Protein AF-0000000073264692 (afdb_homodimer)

Secondary structure (DSSP, 8-state):
--HHHHHHHHHHHHT--HHHHHHHHHHHHHHHHHHHHTT--EEETTTEEEEEEEE--EEEE-TTT--EEEE--EEEEEEEE-HHHHHHHH-/--HHHHHHHHHHHHT--HHHHHHHHHHHHHHHHHHHHTT--EEETTTEEEEEEEE--EEEE-TTT--EEEE--EEEEEEEE-HHHHHHHH-

Radius of gyration: 18.91 Å; Cα contacts (8 Å, |Δi|>4): 328; chains: 2; bounding box: 35×59×47 Å

InterPro domains:
  IPR000119 Histone-like DNA-binding protein [PF00216] (1-90)
  IPR000119 Histone-like DNA-binding protein [PR01727] (40-55)
  IPR000119 Histone-like DNA-binding protein [PR01727] (58-71)
  IPR000119 Histone-like DNA-binding protein [PR01727] (74-88)
  IPR000119 Histone-like DNA-binding protein [PTHR33175] (1-89)
  IPR000119 Histone-like DNA-binding protein [SM00411] (1-90)
  IPR010992 Integration host factor (IHF)-like DNA-binding domain superfamily [G3DSA:4.10.520.10] (1-90)
  IPR010992 Integration host factor (IHF)-like DNA-binding domain superfamily [SSF47729] (1-90)

Sequence (182 aa):
MNNNDLAEKIAAIGDLSKADARKVVDGVLAAITEAAANGEEVSLNGFGKFKVKESAAREGRNPATGAAMQIAASKKLAFTPAKAVKDRLNGMNNNDLAEKIAAIGDLSKADARKVVDGVLAAITEAAANGEEVSLNGFGKFKVKESAAREGRNPATGAAMQIAASKKLAFTPAKAVKDRLNG

Foldseek 3Di:
DDLQVQLVVQCVVVVHDSVVSSVVSVVVVVVCVVCQVVQHKDQDPLFWIKGKDKDDWDWDADPVPRDIDTDHIDIDIDIDTDPNVVVVVVD/DDLQVQLVVQCVVVVHDSVVSSVVSVVVVVVCVVCQVVQHKDQDPLFWIKGKDKDDWDWDADPVPRDIDTDHIDIDIDIDTDPNVVVVVVD

Organism: Beta vulgaris subsp. vulgaris (NCBI:txid3555)

Solvent-accessible surface area (backbone atoms only — not comparable to full-atom values): 9633 Å² total; per-residue (Å²): 79,38,57,66,56,50,12,51,54,40,10,66,75,56,72,42,52,56,68,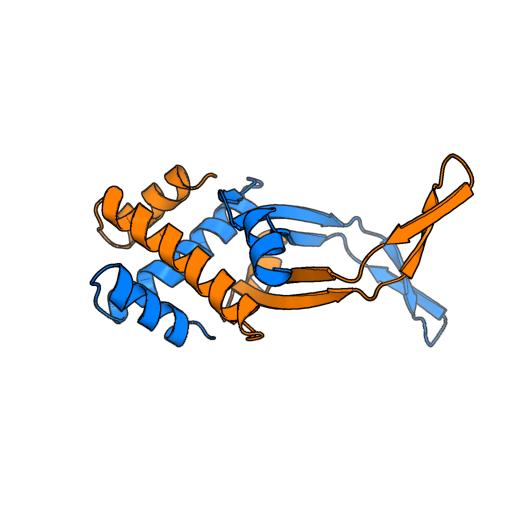53,18,39,50,40,53,53,42,52,54,47,51,54,50,51,37,37,56,70,70,36,48,35,46,35,83,66,47,24,36,38,36,71,43,77,42,71,60,41,81,45,60,41,87,87,80,60,46,81,38,83,42,70,56,45,43,40,68,40,60,47,62,23,68,55,41,37,40,61,52,60,103,79,38,56,66,56,50,12,52,55,40,9,66,74,57,73,42,52,56,68,54,19,40,50,40,52,53,43,53,54,48,51,54,50,50,37,36,56,70,72,36,48,34,46,34,82,67,46,25,33,38,36,70,44,77,42,72,60,42,80,46,60,40,88,88,78,60,45,82,39,82,41,70,57,44,42,40,67,40,57,46,63,23,67,57,42,37,41,60,53,59,104

Structure (mmCIF, N/CA/C/O backbone):
data_AF-0000000073264692-model_v1
#
loop_
_entity.id
_entity.type
_entity.pdbx_description
1 polymer 'Uncharacterized protein'
#
loop_
_atom_site.group_PDB
_atom_site.id
_atom_site.type_symbol
_atom_site.label_atom_id
_atom_site.label_alt_id
_atom_site.label_comp_id
_atom_site.label_asym_id
_atom_site.label_entity_id
_atom_site.label_seq_id
_atom_site.pdbx_PDB_ins_code
_atom_site.Cartn_x
_atom_site.Cartn_y
_atom_site.Cartn_z
_atom_site.occupancy
_atom_site.B_iso_or_equiv
_atom_site.auth_seq_id
_atom_site.auth_comp_id
_atom_site.auth_asym_id
_atom_site.auth_atom_id
_atom_site.pdbx_PDB_model_num
ATOM 1 N N . MET A 1 1 ? -10.648 -7.145 5.32 1 95.88 1 MET A N 1
ATOM 2 C CA . MET A 1 1 ? -9.953 -8.18 4.559 1 95.88 1 MET A CA 1
ATOM 3 C C . MET A 1 1 ? -8.562 -8.438 5.137 1 95.88 1 MET A C 1
ATOM 5 O O . MET A 1 1 ? -7.812 -7.496 5.402 1 95.88 1 MET A O 1
ATOM 9 N N . ASN A 1 2 ? -8.281 -9.68 5.484 1 97.44 2 ASN A N 1
ATOM 10 C CA . ASN A 1 2 ? -6.969 -10.055 5.992 1 97.44 2 ASN A CA 1
ATOM 11 C C . ASN A 1 2 ? -6.215 -10.938 5.004 1 97.44 2 ASN A C 1
ATOM 13 O O . ASN A 1 2 ? -6.664 -11.133 3.873 1 97.44 2 ASN A O 1
ATOM 17 N N . ASN A 1 3 ? -4.988 -11.414 5.488 1 97.38 3 ASN A N 1
ATOM 18 C CA . ASN A 1 3 ? -4.137 -12.219 4.613 1 97.38 3 ASN A CA 1
ATOM 19 C C . ASN A 1 3 ? -4.895 -13.406 4.035 1 97.38 3 ASN A C 1
ATOM 21 O O . ASN A 1 3 ? -4.812 -13.68 2.836 1 97.38 3 ASN A O 1
ATOM 25 N N . ASN A 1 4 ? -5.59 -14.008 4.887 1 96.62 4 ASN A N 1
ATOM 26 C CA . ASN A 1 4 ? -6.301 -15.211 4.469 1 96.62 4 ASN A CA 1
ATOM 27 C C . ASN A 1 4 ? -7.418 -14.891 3.482 1 96.62 4 ASN A C 1
ATOM 29 O O . ASN A 1 4 ? -7.625 -15.617 2.508 1 96.62 4 ASN A O 1
ATOM 33 N N . ASP A 1 5 ? -8.195 -13.867 3.775 1 97.31 5 ASP A N 1
ATOM 34 C CA . ASP A 1 5 ? -9.242 -13.438 2.857 1 97.31 5 ASP A CA 1
ATOM 35 C C . ASP A 1 5 ? -8.672 -13.125 1.477 1 97.31 5 ASP A C 1
ATOM 37 O O . ASP A 1 5 ? -9.227 -13.547 0.459 1 97.31 5 ASP A O 1
ATOM 41 N N . LEU A 1 6 ? -7.594 -12.375 1.488 1 97.5 6 LEU A N 1
ATOM 42 C CA . LEU A 1 6 ? -6.949 -12.016 0.23 1 97.5 6 LEU A CA 1
ATOM 43 C C . LEU A 1 6 ? -6.461 -13.258 -0.509 1 97.5 6 LEU A C 1
ATOM 45 O O . LEU A 1 6 ? -6.664 -13.383 -1.72 1 97.5 6 LEU A O 1
ATOM 49 N N . ALA A 1 7 ? -5.91 -14.133 0.255 1 97.31 7 ALA A N 1
ATOM 50 C CA . ALA A 1 7 ? -5.422 -15.367 -0.341 1 97.31 7 ALA A CA 1
ATOM 51 C C . ALA A 1 7 ? -6.562 -16.156 -0.994 1 97.31 7 ALA A C 1
ATOM 53 O O . ALA A 1 7 ? -6.387 -16.734 -2.062 1 97.31 7 ALA A O 1
ATOM 54 N N . GLU A 1 8 ? -7.672 -16.188 -0.358 1 97.12 8 GLU A N 1
ATOM 55 C CA . GLU A 1 8 ? -8.828 -16.891 -0.909 1 97.12 8 GLU A CA 1
ATOM 56 C C . GLU A 1 8 ? -9.273 -16.266 -2.229 1 97.12 8 GLU A C 1
ATOM 58 O O . GLU A 1 8 ? -9.578 -16.984 -3.186 1 97.12 8 GLU A O 1
ATOM 63 N N . LYS A 1 9 ? -9.289 -15.023 -2.307 1 96.25 9 LYS A N 1
ATOM 64 C CA . LYS A 1 9 ? -9.656 -14.328 -3.539 1 96.25 9 LYS A CA 1
ATOM 65 C C . LYS A 1 9 ? -8.648 -14.609 -4.648 1 96.25 9 LYS A C 1
ATOM 67 O O . LYS A 1 9 ? -9.031 -14.836 -5.797 1 96.25 9 LYS A O 1
ATOM 72 N N . ILE A 1 10 ? -7.434 -14.602 -4.238 1 95.81 10 ILE A N 1
ATOM 73 C CA . ILE A 1 10 ? -6.371 -14.805 -5.215 1 95.81 10 ILE A CA 1
ATOM 74 C C . ILE A 1 10 ? -6.395 -16.25 -5.707 1 95.81 10 ILE A C 1
ATOM 76 O O . ILE A 1 10 ? -6.129 -16.516 -6.883 1 95.81 10 ILE A O 1
ATOM 80 N N . ALA A 1 11 ? -6.668 -17.156 -4.797 1 96.19 11 ALA A N 1
ATOM 81 C CA . ALA A 1 11 ? -6.758 -18.562 -5.18 1 96.19 11 ALA A CA 1
ATOM 82 C C . ALA A 1 11 ? -7.77 -18.766 -6.305 1 96.19 11 ALA A C 1
ATOM 84 O O . ALA A 1 11 ? -7.5 -19.484 -7.266 1 96.19 11 ALA A O 1
ATOM 85 N N . ALA A 1 12 ? -8.852 -18.078 -6.246 1 93.69 12 ALA A N 1
ATOM 86 C CA . ALA A 1 12 ? -9.922 -18.172 -7.238 1 93.69 12 ALA A CA 1
ATOM 87 C C . ALA A 1 12 ? -9.5 -17.547 -8.562 1 93.69 12 ALA A C 1
ATOM 89 O O . ALA A 1 12 ? -9.727 -18.109 -9.633 1 93.69 12 ALA A O 1
ATOM 90 N N . ILE A 1 13 ? -8.828 -16.453 -8.531 1 87.75 13 ILE A N 1
ATOM 91 C CA . ILE A 1 13 ? -8.445 -15.688 -9.703 1 87.75 13 ILE A CA 1
ATOM 92 C C . ILE A 1 13 ? -7.355 -16.438 -10.477 1 87.75 13 ILE A C 1
ATOM 94 O O . ILE A 1 13 ? -7.375 -16.469 -11.711 1 87.75 13 ILE A O 1
ATOM 98 N N . GLY A 1 14 ? -6.422 -17.016 -9.75 1 87.12 14 GLY A N 1
ATOM 99 C CA . GLY A 1 14 ? -5.266 -17.641 -10.383 1 87.12 14 GLY A CA 1
ATOM 100 C C . GLY A 1 14 ? -5.395 -19.141 -10.523 1 87.12 14 GLY A C 1
ATOM 101 O O . GLY A 1 14 ? -4.477 -19.812 -11.008 1 87.12 14 GLY A O 1
ATOM 102 N N . ASP A 1 15 ? -6.531 -19.625 -10.039 1 91.06 15 ASP A N 1
ATOM 103 C CA . ASP A 1 15 ? -6.699 -21.078 -10.008 1 91.06 15 ASP A CA 1
ATOM 104 C C . ASP A 1 15 ? -5.566 -21.75 -9.234 1 91.06 15 ASP A C 1
ATOM 106 O O . ASP A 1 15 ? -4.906 -22.641 -9.75 1 91.06 15 ASP A O 1
ATOM 110 N N . LEU A 1 16 ? -5.285 -21.328 -8.109 1 93.94 16 LEU A N 1
ATOM 111 C CA . LEU A 1 16 ? -4.254 -21.812 -7.203 1 93.94 16 LEU A CA 1
ATOM 112 C C . LEU A 1 16 ? -4.875 -22.453 -5.973 1 93.94 16 LEU A C 1
ATOM 114 O O . LEU A 1 16 ? -6.02 -22.172 -5.621 1 93.94 16 LEU A O 1
ATOM 118 N N . SER A 1 17 ? -4.121 -23.328 -5.402 1 95.06 17 SER A N 1
ATOM 119 C CA . SER A 1 17 ? -4.527 -23.781 -4.074 1 95.06 17 SER A CA 1
ATOM 120 C C . SER A 1 17 ? -4.48 -22.625 -3.066 1 95.06 17 SER A C 1
ATOM 122 O O . SER A 1 17 ? -3.783 -21.641 -3.281 1 95.06 17 SER A O 1
ATOM 124 N N . LYS A 1 18 ? -5.176 -22.781 -2.021 1 94.75 18 LYS A N 1
ATOM 125 C CA . LYS A 1 18 ? -5.152 -21.781 -0.969 1 94.75 18 LYS A CA 1
ATOM 126 C C . LYS A 1 18 ? -3.738 -21.578 -0.432 1 94.75 18 LYS A C 1
ATOM 128 O O . LYS A 1 18 ? -3.324 -20.438 -0.172 1 94.75 18 LYS A O 1
ATOM 133 N N . ALA A 1 19 ? -3.08 -22.641 -0.292 1 94.81 19 ALA A N 1
ATOM 134 C CA . ALA A 1 19 ? -1.71 -22.578 0.212 1 94.81 19 ALA A CA 1
ATOM 135 C C . ALA A 1 19 ? -0.807 -21.812 -0.747 1 94.81 19 ALA A C 1
ATOM 137 O O . ALA A 1 19 ? -0.006 -20.984 -0.318 1 94.81 19 ALA A O 1
ATOM 138 N N . ASP A 1 20 ? -0.901 -22.094 -1.997 1 94.44 20 ASP A N 1
ATOM 139 C CA . ASP A 1 20 ? -0.099 -21.406 -3 1 94.44 20 ASP A CA 1
ATOM 140 C C . ASP A 1 20 ? -0.47 -19.922 -3.074 1 94.44 20 ASP A C 1
ATOM 142 O O . ASP A 1 20 ? 0.401 -19.062 -3.236 1 94.44 20 ASP A O 1
ATOM 146 N N . ALA A 1 21 ? -1.745 -19.656 -2.959 1 95.94 21 ALA A N 1
ATOM 147 C CA . ALA A 1 21 ? -2.207 -18.266 -2.961 1 95.94 21 ALA A CA 1
ATOM 148 C C . ALA A 1 21 ? -1.625 -17.5 -1.779 1 95.94 21 ALA A C 1
ATOM 150 O O . ALA A 1 21 ? -1.212 -16.344 -1.927 1 95.94 21 ALA A O 1
ATOM 151 N N . ARG A 1 22 ? -1.589 -18.188 -0.658 1 96.5 22 ARG A N 1
ATOM 152 C CA . ARG A 1 22 ? -0.996 -17.547 0.514 1 96.5 22 ARG A CA 1
ATOM 153 C C . ARG A 1 22 ? 0.48 -17.25 0.283 1 96.5 22 ARG A C 1
ATOM 155 O O . ARG A 1 22 ? 0.953 -16.156 0.62 1 96.5 22 ARG A O 1
ATOM 162 N N . LYS A 1 23 ? 1.121 -18.156 -0.264 1 95.44 23 LYS A N 1
ATOM 163 C CA . LYS A 1 23 ? 2.537 -17.969 -0.575 1 95.44 23 LYS A CA 1
ATOM 164 C C . LYS A 1 23 ? 2.744 -16.797 -1.524 1 95.44 23 LYS A C 1
ATOM 166 O O . LYS A 1 23 ? 3.672 -16 -1.347 1 95.44 23 LYS A O 1
ATOM 171 N N . VAL A 1 24 ? 1.911 -16.734 -2.494 1 95.06 24 VAL A N 1
ATOM 172 C CA . VAL A 1 24 ? 2.021 -15.695 -3.512 1 95.06 24 VAL A CA 1
ATOM 173 C C . VAL A 1 24 ? 1.72 -14.328 -2.893 1 95.06 24 VAL A C 1
ATOM 175 O O . VAL A 1 24 ? 2.445 -13.359 -3.127 1 95.06 24 VAL A O 1
ATOM 178 N N . VAL A 1 25 ? 0.668 -14.25 -2.113 1 96.5 25 VAL A N 1
ATOM 179 C CA . VAL A 1 25 ? 0.317 -12.992 -1.451 1 96.5 25 VAL 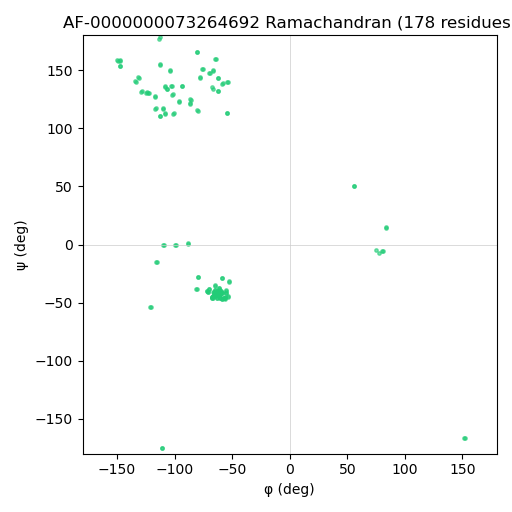A CA 1
ATOM 180 C C . VAL A 1 25 ? 1.477 -12.531 -0.571 1 96.5 25 VAL A C 1
ATOM 182 O O . VAL A 1 25 ? 1.92 -11.383 -0.67 1 96.5 25 VAL A O 1
ATOM 185 N N . ASP A 1 26 ? 1.997 -13.438 0.196 1 96.75 26 ASP A N 1
ATOM 186 C CA . ASP A 1 26 ? 3.141 -13.109 1.04 1 96.75 26 ASP A CA 1
ATOM 187 C C . ASP A 1 26 ? 4.34 -12.672 0.197 1 96.75 26 ASP A C 1
ATOM 189 O O . ASP A 1 26 ? 5.082 -11.773 0.584 1 96.75 26 ASP A O 1
ATOM 193 N N . GLY A 1 27 ? 4.496 -13.32 -0.925 1 96.06 27 GLY A N 1
ATOM 194 C CA . GLY A 1 27 ? 5.566 -12.969 -1.846 1 96.06 27 GLY A CA 1
ATOM 195 C C . GLY A 1 27 ? 5.449 -11.562 -2.389 1 96.06 27 GLY A C 1
ATOM 196 O O . GLY A 1 27 ? 6.453 -10.859 -2.523 1 96.06 27 GLY A O 1
ATOM 197 N N . VAL A 1 28 ? 4.234 -11.188 -2.746 1 97.25 28 VAL A N 1
ATOM 198 C CA . VAL A 1 28 ? 4.004 -9.836 -3.262 1 97.25 28 VAL A CA 1
ATOM 199 C C . VAL A 1 28 ? 4.395 -8.805 -2.207 1 97.25 28 VAL A C 1
ATOM 201 O O . VAL A 1 28 ? 5.137 -7.863 -2.496 1 97.25 28 VAL A O 1
ATOM 204 N N . LEU A 1 29 ? 3.973 -9.031 -0.989 1 97.94 29 LEU A N 1
ATOM 205 C CA . LEU A 1 29 ? 4.242 -8.094 0.101 1 97.94 29 LEU A CA 1
ATOM 206 C C . LEU A 1 29 ? 5.734 -8.039 0.409 1 97.94 29 LEU A C 1
ATOM 208 O O . LEU A 1 29 ? 6.289 -6.953 0.606 1 97.94 29 LEU A O 1
ATOM 212 N N . ALA A 1 30 ? 6.371 -9.18 0.388 1 97.06 30 ALA A N 1
ATOM 213 C CA . ALA A 1 30 ? 7.809 -9.242 0.636 1 97.06 30 ALA A CA 1
ATOM 214 C C . ALA A 1 30 ? 8.594 -8.539 -0.47 1 97.06 30 ALA A C 1
ATOM 216 O O . ALA A 1 30 ? 9.57 -7.844 -0.198 1 97.06 30 ALA A O 1
ATOM 217 N N . ALA A 1 31 ? 8.195 -8.758 -1.684 1 97.56 31 ALA A N 1
ATOM 218 C CA . ALA A 1 31 ? 8.883 -8.141 -2.816 1 97.56 31 ALA A CA 1
ATOM 219 C C . ALA A 1 31 ? 8.82 -6.621 -2.73 1 97.56 31 ALA A C 1
ATOM 221 O O . ALA A 1 31 ? 9.812 -5.938 -2.996 1 97.56 31 ALA A O 1
ATOM 222 N N . ILE A 1 32 ? 7.684 -6.086 -2.352 1 98.19 32 ILE A N 1
ATOM 223 C CA . ILE A 1 32 ? 7.539 -4.641 -2.213 1 98.19 32 ILE A CA 1
ATOM 224 C C . ILE A 1 32 ? 8.438 -4.137 -1.086 1 98.19 32 ILE A C 1
ATOM 226 O O . ILE A 1 32 ? 9.148 -3.145 -1.249 1 98.19 32 ILE A O 1
ATOM 230 N N . THR A 1 33 ? 8.391 -4.891 0.015 1 98.19 33 THR A N 1
ATOM 231 C CA . THR A 1 33 ? 9.203 -4.508 1.166 1 98.19 33 THR A CA 1
ATOM 232 C C . THR A 1 33 ? 10.688 -4.523 0.811 1 98.19 33 THR A C 1
ATOM 234 O O . THR A 1 33 ? 11.422 -3.596 1.153 1 98.19 33 THR A O 1
ATOM 237 N N . GLU A 1 34 ? 11.125 -5.52 0.108 1 97.19 34 GLU A N 1
ATOM 238 C CA . GLU A 1 34 ? 12.531 -5.656 -0.267 1 97.19 34 GLU A CA 1
ATOM 239 C C . GLU A 1 34 ? 12.953 -4.547 -1.227 1 97.19 34 GLU A C 1
ATOM 241 O O . GLU A 1 34 ? 14.055 -4.004 -1.106 1 97.19 34 GLU A O 1
ATOM 246 N N . ALA A 1 35 ? 12.102 -4.305 -2.191 1 97.56 35 ALA A N 1
ATOM 247 C CA . ALA A 1 35 ? 12.391 -3.207 -3.111 1 97.56 35 ALA A CA 1
ATOM 248 C C . ALA A 1 35 ? 12.586 -1.895 -2.357 1 97.56 35 ALA A C 1
ATOM 250 O O . ALA A 1 35 ? 13.547 -1.164 -2.602 1 97.56 35 ALA A O 1
ATOM 251 N N . ALA A 1 36 ? 11.727 -1.596 -1.427 1 97.25 36 ALA A N 1
ATOM 252 C CA . ALA A 1 36 ? 11.82 -0.383 -0.616 1 97.25 36 ALA A CA 1
ATOM 253 C C . ALA A 1 36 ? 13.102 -0.365 0.205 1 97.25 36 ALA A C 1
ATOM 255 O O . ALA A 1 36 ? 13.766 0.668 0.305 1 97.25 36 ALA A O 1
ATOM 256 N N . ALA A 1 37 ? 13.398 -1.478 0.797 1 96.56 37 ALA A N 1
ATOM 257 C CA . ALA A 1 37 ? 14.609 -1.583 1.615 1 96.56 37 ALA A CA 1
ATOM 258 C C . ALA A 1 37 ? 15.852 -1.278 0.793 1 96.56 37 ALA A C 1
ATOM 260 O O . ALA A 1 37 ? 16.859 -0.794 1.328 1 96.56 37 ALA A O 1
ATOM 261 N N . ASN A 1 38 ? 15.734 -1.568 -0.491 1 96.12 38 ASN A N 1
ATOM 262 C CA . ASN A 1 38 ? 16.844 -1.323 -1.401 1 96.12 38 ASN A CA 1
ATOM 263 C C . ASN A 1 38 ? 16.797 0.088 -1.981 1 96.12 38 ASN A C 1
ATOM 265 O O . ASN A 1 38 ? 17.562 0.419 -2.887 1 96.12 38 ASN A O 1
ATOM 269 N N . GLY A 1 39 ? 15.805 0.814 -1.546 1 94.5 39 GLY A N 1
ATOM 270 C CA . GLY A 1 39 ? 15.688 2.195 -1.985 1 94.5 39 GLY A CA 1
ATOM 271 C C . GLY A 1 39 ? 14.992 2.336 -3.326 1 94.5 39 GLY A C 1
ATOM 272 O O . GLY A 1 39 ? 15.07 3.387 -3.967 1 94.5 39 GLY A O 1
ATOM 273 N N . GLU A 1 40 ? 14.352 1.31 -3.766 1 97 40 GLU A N 1
ATOM 274 C CA . GLU A 1 40 ? 13.672 1.312 -5.055 1 97 40 GLU A CA 1
ATOM 275 C C . GLU A 1 40 ? 12.203 1.705 -4.906 1 97 40 GLU A C 1
ATOM 277 O O . GLU A 1 40 ? 11.523 1.253 -3.979 1 97 40 GLU A O 1
ATOM 282 N N . GLU A 1 41 ? 11.797 2.551 -5.824 1 98.06 41 GLU A N 1
ATOM 283 C CA . GLU A 1 41 ? 10.367 2.85 -5.902 1 98.06 41 GLU A CA 1
ATOM 284 C C . GLU A 1 41 ? 9.602 1.727 -6.598 1 98.06 41 GLU A C 1
ATOM 286 O O . GLU A 1 41 ? 10.125 1.101 -7.527 1 98.06 41 GLU A O 1
ATOM 291 N N . VAL A 1 42 ? 8.383 1.483 -6.102 1 98.56 42 VAL A N 1
ATOM 292 C CA . VAL A 1 42 ? 7.512 0.492 -6.719 1 98.56 42 VAL A CA 1
ATOM 293 C C . VAL A 1 42 ? 6.301 1.186 -7.34 1 98.56 42 VAL A C 1
ATOM 295 O O . VAL A 1 42 ? 5.477 1.764 -6.629 1 98.56 42 VAL A O 1
ATOM 298 N N . SER A 1 43 ? 6.266 1.18 -8.617 1 98.69 43 SER A N 1
ATOM 299 C CA . SER A 1 43 ? 5.156 1.796 -9.336 1 98.69 43 SER A CA 1
ATOM 300 C C . SER A 1 43 ? 4.258 0.742 -9.977 1 98.69 43 SER A C 1
ATOM 302 O O . SER A 1 43 ? 4.672 0.051 -10.914 1 98.69 43 SER A O 1
ATOM 304 N N . LEU A 1 44 ? 3.062 0.652 -9.477 1 98.44 44 LEU A N 1
ATOM 305 C CA . LEU A 1 44 ? 2.1 -0.325 -9.969 1 98.44 44 LEU A CA 1
ATOM 306 C C . LEU A 1 44 ? 0.968 0.361 -10.727 1 98.44 44 LEU A C 1
ATOM 308 O O . LEU A 1 44 ? 0.161 1.077 -10.125 1 98.44 44 LEU A O 1
ATOM 312 N N . ASN A 1 45 ? 0.916 0.024 -11.938 1 96.5 45 ASN A N 1
ATOM 313 C CA . ASN A 1 45 ? -0.044 0.69 -12.812 1 96.5 45 ASN A CA 1
ATOM 314 C C . ASN A 1 45 ? -1.48 0.438 -12.367 1 96.5 45 ASN A C 1
ATOM 316 O O . ASN A 1 45 ? -1.856 -0.702 -12.086 1 96.5 45 ASN A O 1
ATOM 320 N N . GLY A 1 46 ? -2.205 1.62 -12.32 1 96.69 46 GLY A N 1
ATOM 321 C CA . GLY A 1 46 ? -3.615 1.534 -11.977 1 96.69 46 GLY A CA 1
ATOM 322 C C . GLY A 1 46 ? -3.861 1.412 -10.484 1 96.69 46 GLY A C 1
ATOM 323 O O . GLY A 1 46 ? -5.012 1.372 -10.047 1 96.69 46 GLY A O 1
ATOM 324 N N . PHE A 1 47 ? -2.834 1.291 -9.727 1 98.38 47 PHE A N 1
ATOM 325 C CA . PHE A 1 47 ? -2.992 1.078 -8.289 1 98.38 47 PHE A CA 1
ATOM 326 C C . PHE A 1 47 ? -2.312 2.189 -7.5 1 98.38 47 PHE A C 1
ATOM 328 O O . PHE A 1 47 ? -2.949 2.852 -6.676 1 98.38 47 PHE A O 1
ATOM 335 N N . GLY A 1 48 ? -1.022 2.365 -7.84 1 98.62 48 GLY A N 1
ATOM 336 C CA . GLY A 1 48 ? -0.306 3.396 -7.105 1 98.62 48 GLY A CA 1
ATOM 337 C C . GLY A 1 48 ? 1.182 3.123 -6.992 1 98.62 48 GLY A C 1
ATOM 338 O O . GLY A 1 48 ? 1.729 2.316 -7.746 1 98.62 48 GLY A O 1
ATOM 339 N N . LYS A 1 49 ? 1.79 3.922 -6.062 1 98.62 49 LYS A N 1
ATOM 340 C CA . LYS A 1 49 ? 3.242 3.836 -5.93 1 98.62 49 LYS A CA 1
ATOM 341 C C . LYS A 1 49 ? 3.656 3.76 -4.465 1 98.62 49 LYS A C 1
ATOM 343 O O . LYS A 1 49 ? 3.062 4.422 -3.611 1 98.62 49 LYS A O 1
ATOM 348 N N . PHE A 1 50 ? 4.68 2.902 -4.215 1 98.81 50 PHE A N 1
ATOM 349 C CA . PHE A 1 50 ? 5.348 2.842 -2.918 1 98.81 50 PHE A CA 1
ATOM 350 C C . PHE A 1 50 ? 6.734 3.469 -2.992 1 98.81 50 PHE A C 1
ATOM 352 O O . PHE A 1 50 ? 7.5 3.191 -3.92 1 98.81 50 PHE A O 1
ATOM 359 N N . LYS A 1 51 ? 7.016 4.258 -2.059 1 98.06 51 LYS A N 1
ATOM 360 C CA . LYS A 1 51 ? 8.344 4.852 -1.951 1 98.06 51 LYS A CA 1
ATOM 361 C C . LYS A 1 51 ? 8.734 5.07 -0.491 1 98.06 51 LYS A C 1
ATOM 363 O O . LYS A 1 51 ? 7.867 5.145 0.382 1 98.06 51 LYS A O 1
ATOM 368 N N . VAL A 1 52 ? 10.008 5.16 -0.284 1 98.25 52 VAL A N 1
ATOM 369 C CA . VAL A 1 52 ? 10.508 5.391 1.069 1 98.25 52 VAL A CA 1
ATOM 370 C C . VAL A 1 52 ? 1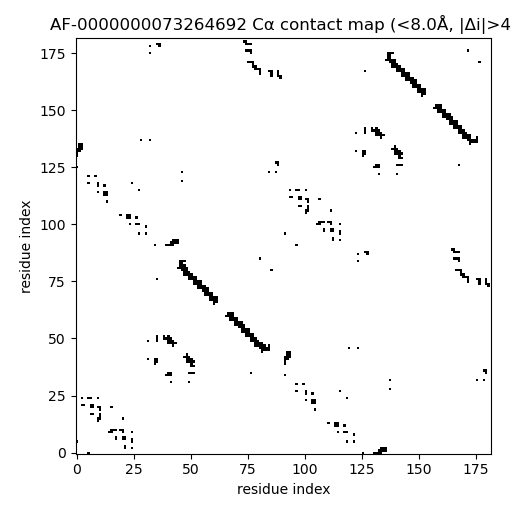0.523 6.891 1.363 1 98.25 52 VAL A C 1
ATOM 372 O O . VAL A 1 52 ? 11.047 7.676 0.573 1 98.25 52 VAL A O 1
ATOM 375 N N . LYS A 1 53 ? 9.867 7.227 2.422 1 97.44 53 LYS A N 1
ATOM 376 C CA . LYS A 1 53 ? 9.938 8.594 2.922 1 97.44 53 LYS A CA 1
ATOM 377 C C . LYS A 1 53 ? 10.875 8.695 4.121 1 97.44 53 LYS A C 1
ATOM 379 O O . LYS A 1 53 ? 10.734 7.953 5.09 1 97.44 53 LYS A O 1
ATOM 384 N N . GLU A 1 54 ? 11.75 9.625 3.996 1 96.38 54 GLU A N 1
ATOM 385 C CA . GLU A 1 54 ? 12.711 9.82 5.078 1 96.38 54 GLU A CA 1
ATOM 386 C C . GLU A 1 54 ? 12.336 11.023 5.934 1 96.38 54 GLU A C 1
ATOM 388 O O . GLU A 1 54 ? 11.898 12.047 5.414 1 96.38 54 GLU A O 1
ATOM 393 N N . SER A 1 55 ? 12.469 10.75 7.191 1 94.5 55 SER A N 1
ATOM 394 C CA . SER A 1 55 ? 12.289 11.828 8.156 1 94.5 55 SER A CA 1
ATOM 395 C C . SER A 1 55 ? 13.57 12.086 8.938 1 94.5 55 SER A C 1
ATOM 397 O O . SER A 1 55 ? 14.195 11.148 9.438 1 94.5 55 SER A O 1
ATOM 399 N N . ALA A 1 56 ? 14.031 13.336 8.984 1 95.56 56 ALA A N 1
ATOM 400 C CA . ALA A 1 56 ? 15.258 13.695 9.695 1 95.56 56 ALA A CA 1
ATOM 401 C C . ALA A 1 56 ? 15.023 13.727 11.203 1 95.56 56 ALA A C 1
ATOM 403 O O . ALA A 1 56 ? 13.898 13.938 11.664 1 95.56 56 ALA A O 1
ATOM 404 N N . ALA A 1 57 ? 16.219 13.406 11.82 1 95.38 57 ALA A N 1
ATOM 405 C CA . ALA A 1 57 ? 16.156 13.594 13.266 1 95.38 57 ALA A CA 1
ATOM 406 C C . ALA A 1 57 ? 15.789 15.031 13.617 1 95.38 57 ALA A C 1
ATOM 408 O O . ALA A 1 57 ? 16.25 15.977 12.961 1 95.38 57 ALA A O 1
ATOM 409 N N . ARG A 1 58 ? 14.938 15.094 14.617 1 95.06 58 ARG A N 1
ATOM 410 C CA . ARG A 1 58 ? 14.547 16.438 15.031 1 95.06 58 ARG A CA 1
ATOM 411 C C . ARG A 1 58 ? 14.219 16.469 16.516 1 95.06 58 ARG A C 1
ATOM 413 O O . ARG A 1 58 ? 14.062 15.43 17.156 1 95.06 58 ARG A O 1
ATOM 420 N N . GLU A 1 59 ? 14.32 17.703 16.969 1 92.62 59 GLU A N 1
ATOM 421 C CA . GLU A 1 59 ? 13.891 17.891 18.344 1 92.62 59 GLU A CA 1
ATOM 422 C C . GLU A 1 59 ? 12.453 18.391 18.422 1 92.62 59 GLU A C 1
ATOM 424 O O . GLU A 1 59 ? 12.078 19.312 17.688 1 92.62 59 GLU A O 1
ATOM 429 N N . GLY A 1 60 ? 11.68 17.578 19.141 1 89.94 60 GLY A N 1
ATOM 430 C CA . GLY A 1 60 ? 10.312 18.016 19.391 1 89.94 60 GLY A CA 1
ATOM 431 C C . GLY A 1 60 ? 10.047 18.328 20.859 1 89.94 60 GLY A C 1
ATOM 432 O O . GLY A 1 60 ? 10.984 18.469 21.641 1 89.94 60 GLY A O 1
ATOM 433 N N . ARG A 1 61 ? 8.688 18.797 21.047 1 93.06 61 ARG A N 1
ATOM 434 C CA . ARG A 1 61 ? 8.273 19.078 22.406 1 93.06 61 ARG A CA 1
ATOM 435 C C . ARG A 1 61 ? 7.047 18.266 22.797 1 93.06 61 ARG A C 1
ATOM 437 O O . ARG A 1 61 ? 6.195 17.984 21.938 1 93.06 61 ARG A O 1
ATOM 444 N N . ASN A 1 62 ? 7.031 17.516 24.031 1 91 62 ASN A N 1
ATOM 445 C CA . ASN A 1 62 ? 5.82 16.906 24.562 1 91 62 ASN A CA 1
ATOM 446 C C . ASN A 1 62 ? 4.688 17.922 24.703 1 91 62 ASN A C 1
ATOM 448 O O . ASN A 1 62 ? 4.812 18.906 25.422 1 91 62 ASN A O 1
ATOM 452 N N . PRO A 1 63 ? 3.705 17.672 23.891 1 89.62 63 PRO A N 1
ATOM 453 C CA . PRO A 1 63 ? 2.623 18.656 23.906 1 89.62 63 PRO A CA 1
ATOM 454 C C . PRO A 1 63 ? 2.078 18.922 25.312 1 89.62 63 PRO A C 1
ATOM 456 O O . PRO A 1 63 ? 1.656 20.047 25.609 1 89.62 63 PRO A O 1
ATOM 459 N N . ALA A 1 64 ? 2.1 17.875 26.156 1 93.88 64 ALA A N 1
ATOM 460 C CA . ALA A 1 64 ? 1.516 17.969 27.484 1 93.88 64 ALA A CA 1
ATOM 461 C C . ALA A 1 64 ? 2.467 18.656 28.453 1 93.88 64 ALA A C 1
ATOM 463 O O . ALA A 1 64 ? 2.037 19.453 29.297 1 93.88 64 ALA A O 1
ATOM 464 N N . THR A 1 65 ? 3.73 18.531 28.516 1 93.44 65 THR A N 1
ATOM 465 C CA . THR A 1 65 ? 4.656 18.984 29.562 1 93.44 65 THR A CA 1
ATOM 466 C C . THR A 1 65 ? 5.609 20.047 29 1 93.44 65 THR A C 1
ATOM 468 O O . THR A 1 65 ? 6.285 20.734 29.766 1 93.44 65 THR A O 1
ATOM 471 N N . GLY A 1 66 ? 5.648 20.141 27.656 1 92.88 66 GLY A N 1
ATOM 472 C CA . GLY A 1 66 ? 6.578 21.047 27.016 1 92.88 66 GLY A CA 1
ATOM 473 C C . GLY A 1 66 ? 8.008 20.562 27.016 1 92.88 66 GLY A C 1
ATOM 474 O O . GLY A 1 66 ? 8.906 21.219 26.5 1 92.88 66 GLY A O 1
ATOM 475 N N . ALA A 1 67 ? 8.375 19.438 27.656 1 92.38 67 ALA A N 1
ATOM 476 C CA . ALA A 1 67 ? 9.727 18.891 27.734 1 92.38 67 ALA A CA 1
ATOM 477 C C . ALA A 1 67 ? 10.242 18.516 26.344 1 92.38 67 ALA A C 1
ATOM 479 O O . ALA A 1 67 ? 9.477 18.062 25.5 1 92.38 67 ALA A O 1
ATOM 480 N N . ALA A 1 68 ? 11.555 18.781 26.219 1 92.44 68 ALA A N 1
ATOM 481 C CA . ALA A 1 68 ? 12.188 18.438 24.953 1 92.44 68 ALA A CA 1
ATOM 482 C C . ALA A 1 68 ? 12.219 16.922 24.766 1 92.44 68 ALA A C 1
ATOM 484 O O . ALA A 1 68 ? 12.406 16.172 25.719 1 92.44 68 ALA A O 1
ATOM 485 N N . MET A 1 69 ? 11.82 16.391 23.469 1 93.25 69 MET A N 1
ATOM 486 C CA . MET A 1 69 ? 11.914 15 23.047 1 93.25 69 MET A CA 1
ATOM 487 C C . MET A 1 69 ? 12.641 14.875 21.719 1 93.25 69 MET A C 1
ATOM 489 O O . MET A 1 69 ? 12.406 15.656 20.797 1 93.25 69 MET A O 1
ATOM 493 N N . GLN A 1 70 ? 13.594 13.898 21.766 1 92.81 70 GLN A N 1
ATOM 494 C CA . GLN A 1 70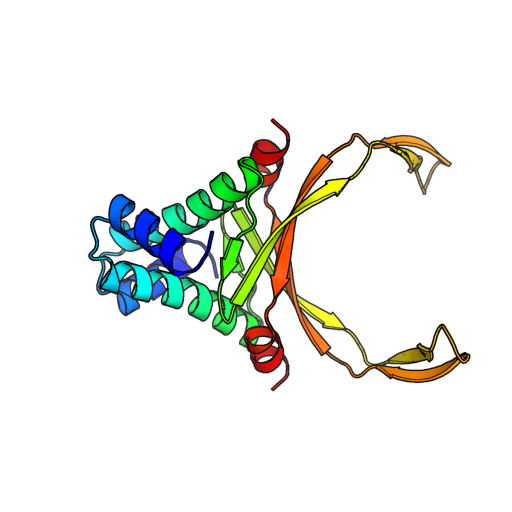 ? 14.328 13.633 20.531 1 92.81 70 GLN A CA 1
ATOM 495 C C . GLN A 1 70 ? 13.594 12.617 19.656 1 92.81 70 GLN A C 1
ATOM 497 O O . GLN A 1 70 ? 13.258 11.523 20.125 1 92.81 70 GLN A O 1
ATOM 502 N N . ILE A 1 71 ? 13.273 13.086 18.422 1 92.25 71 ILE A N 1
ATOM 503 C CA . ILE A 1 71 ? 12.703 12.18 17.438 1 92.25 71 ILE A CA 1
ATOM 504 C C . ILE A 1 71 ? 13.781 11.734 16.453 1 92.25 71 ILE A C 1
ATOM 506 O O . ILE A 1 71 ? 14.391 12.562 15.773 1 92.25 71 ILE A O 1
ATOM 510 N N . ALA A 1 72 ? 14.094 10.508 16.5 1 93.69 72 ALA A N 1
ATOM 511 C CA . ALA A 1 72 ? 15.18 9.961 15.688 1 93.69 72 ALA A CA 1
ATOM 512 C C . ALA A 1 72 ? 14.836 10.016 14.203 1 93.69 72 ALA A C 1
ATOM 514 O O . ALA A 1 72 ? 13.656 10.031 13.828 1 93.69 72 ALA A O 1
ATOM 515 N N . ALA A 1 73 ? 15.891 10.148 13.367 1 95.38 73 ALA A N 1
ATOM 516 C CA . ALA A 1 73 ? 15.688 9.961 11.93 1 95.38 73 ALA A CA 1
ATOM 517 C C . ALA A 1 73 ? 15.039 8.609 11.641 1 95.38 73 ALA A C 1
ATOM 519 O O . ALA A 1 73 ? 15.281 7.633 12.352 1 95.38 73 ALA A O 1
ATOM 520 N N . SER A 1 74 ? 14.094 8.633 10.672 1 95.81 74 SER A N 1
ATOM 521 C CA . SER A 1 74 ? 13.43 7.371 10.344 1 95.81 74 SER A CA 1
ATOM 522 C C . SER A 1 74 ? 13.062 7.309 8.859 1 95.81 74 SER A C 1
ATOM 524 O O . SER A 1 74 ? 13.055 8.336 8.172 1 95.81 74 SER A O 1
ATOM 526 N N . LYS A 1 75 ? 12.984 6.09 8.383 1 96.94 75 LYS A N 1
ATOM 527 C CA . LYS A 1 75 ? 12.438 5.781 7.066 1 96.94 75 LYS A CA 1
ATOM 528 C C . LYS A 1 75 ? 11.086 5.09 7.176 1 96.94 75 LYS A C 1
ATOM 530 O O . LYS A 1 75 ? 10.883 4.238 8.047 1 96.94 75 LYS A O 1
ATOM 535 N N . LYS A 1 76 ? 10.156 5.527 6.344 1 97.38 76 LYS A N 1
ATOM 536 C CA . LYS A 1 76 ? 8.828 4.918 6.32 1 97.38 76 LYS A CA 1
ATOM 537 C C . LYS A 1 76 ? 8.398 4.586 4.898 1 97.38 76 LYS A C 1
ATOM 539 O O . LYS A 1 76 ? 8.695 5.336 3.963 1 97.38 76 LYS A O 1
ATOM 544 N N . LEU A 1 77 ? 7.711 3.51 4.691 1 98.62 77 LEU A N 1
ATOM 545 C CA . LEU A 1 77 ? 7.137 3.166 3.393 1 98.62 77 LEU A CA 1
ATOM 546 C C . LEU A 1 77 ? 5.84 3.932 3.152 1 98.62 77 LEU A C 1
ATOM 548 O O . LEU A 1 77 ? 4.859 3.738 3.875 1 98.62 77 LEU A O 1
ATOM 552 N N . ALA A 1 78 ? 5.816 4.797 2.176 1 98.56 78 ALA A N 1
ATOM 553 C CA . ALA A 1 78 ? 4.641 5.59 1.831 1 98.56 78 ALA A CA 1
ATOM 554 C C . ALA A 1 78 ? 3.961 5.047 0.577 1 98.56 78 ALA A C 1
ATOM 556 O O . ALA A 1 78 ? 4.609 4.43 -0.271 1 98.56 78 ALA A O 1
ATOM 557 N N . PHE A 1 79 ? 2.672 5.25 0.533 1 98.81 79 PHE A N 1
ATOM 558 C CA . PHE A 1 79 ? 1.867 4.836 -0.61 1 98.81 79 PHE A CA 1
ATOM 559 C C . PHE A 1 79 ? 1.08 6.012 -1.172 1 98.81 79 PHE A C 1
ATOM 561 O O . PHE A 1 79 ? 0.462 6.77 -0.42 1 98.81 79 PHE A O 1
ATOM 568 N N . THR A 1 80 ? 1.198 6.156 -2.482 1 98.56 80 THR A N 1
ATOM 569 C CA . THR A 1 80 ? 0.383 7.133 -3.195 1 98.56 80 THR A CA 1
ATOM 570 C C . THR A 1 80 ? -0.551 6.441 -4.184 1 98.56 80 THR A C 1
ATOM 572 O O . THR A 1 80 ? -0.095 5.844 -5.16 1 98.56 80 THR A O 1
ATOM 575 N N . PRO A 1 81 ? -1.841 6.578 -3.984 1 98.5 81 PRO A N 1
ATOM 576 C CA . PRO A 1 81 ? -2.779 5.906 -4.887 1 98.5 81 PRO A CA 1
ATOM 577 C C . PRO A 1 81 ? -2.801 6.523 -6.281 1 98.5 81 PRO A C 1
ATOM 579 O O . PRO A 1 81 ? -2.662 7.738 -6.426 1 98.5 81 PRO A O 1
ATOM 582 N N . ALA A 1 82 ? -3.041 5.645 -7.254 1 98.19 82 ALA A N 1
ATOM 583 C CA . ALA A 1 82 ? -3.188 6.113 -8.625 1 98.19 82 ALA A CA 1
ATOM 584 C C . ALA A 1 82 ? -4.586 6.672 -8.867 1 98.19 82 ALA A C 1
ATOM 586 O O . ALA A 1 82 ? -5.492 6.469 -8.062 1 98.19 82 ALA A O 1
ATOM 587 N N . LYS A 1 83 ? -4.711 7.367 -9.953 1 97.06 83 LYS A N 1
ATOM 588 C CA . LYS A 1 83 ? -5.984 7.977 -10.336 1 97.06 83 LYS A CA 1
ATOM 589 C C . LYS A 1 83 ? -7.094 6.934 -10.406 1 97.06 83 LYS A C 1
ATOM 591 O O . LYS A 1 83 ? -8.234 7.203 -10.023 1 97.06 83 LYS A O 1
ATOM 596 N N . ALA A 1 84 ? -6.773 5.793 -10.945 1 97.38 84 ALA A N 1
ATOM 597 C CA . ALA A 1 84 ? -7.77 4.738 -11.133 1 97.38 84 ALA A CA 1
ATOM 598 C C . ALA A 1 84 ? -8.383 4.328 -9.797 1 97.38 84 ALA A C 1
ATOM 600 O O . ALA A 1 84 ? -9.586 4.074 -9.711 1 97.38 84 ALA A O 1
ATOM 601 N N . VAL A 1 85 ? -7.562 4.219 -8.797 1 98.19 85 VAL A N 1
ATOM 602 C CA . VAL A 1 85 ? -8.055 3.861 -7.473 1 98.19 85 VAL A CA 1
ATOM 603 C C . VAL A 1 85 ? -8.914 4.992 -6.918 1 98.19 85 VAL A C 1
ATOM 605 O O . VAL A 1 85 ? -10 4.754 -6.375 1 98.19 85 VAL A O 1
ATOM 608 N N . LYS A 1 86 ? -8.43 6.207 -7.051 1 96.69 86 LYS A N 1
ATOM 609 C CA . LYS A 1 86 ? -9.18 7.371 -6.598 1 96.69 86 LYS A CA 1
ATOM 610 C C . LYS A 1 86 ? -10.555 7.434 -7.266 1 96.69 86 LYS A C 1
ATOM 612 O O . LYS A 1 86 ? -11.555 7.695 -6.605 1 96.69 86 LYS A O 1
ATOM 617 N N . ASP A 1 87 ? -10.57 7.227 -8.555 1 96.94 87 ASP A N 1
ATOM 618 C CA . ASP A 1 87 ? -11.828 7.242 -9.297 1 96.94 87 ASP A CA 1
ATOM 619 C C . ASP A 1 87 ? -12.773 6.152 -8.797 1 96.94 87 ASP A C 1
ATOM 621 O O . ASP A 1 87 ? -13.984 6.371 -8.703 1 96.94 87 ASP A O 1
ATOM 625 N N . ARG A 1 88 ? -12.18 5.039 -8.508 1 96.88 88 ARG A N 1
ATOM 626 C CA . ARG A 1 88 ? -12.992 3.93 -8.016 1 96.88 88 ARG A CA 1
ATOM 627 C C . ARG A 1 88 ? -13.617 4.266 -6.672 1 96.88 88 ARG A C 1
ATOM 629 O O . ARG A 1 88 ? -14.734 3.834 -6.379 1 96.88 88 ARG A O 1
ATOM 636 N N . LEU A 1 89 ? -12.906 5.004 -5.863 1 97 89 LEU A N 1
ATOM 637 C CA . LEU A 1 89 ? -13.375 5.32 -4.516 1 97 89 LEU A CA 1
ATOM 638 C C . LEU A 1 89 ? -14.391 6.453 -4.543 1 97 89 LEU A C 1
ATOM 640 O O . LEU A 1 89 ? -15.219 6.57 -3.639 1 97 89 LEU A O 1
ATOM 644 N N . ASN A 1 90 ? -14.258 7.32 -5.57 1 94.12 90 ASN A N 1
ATOM 645 C CA . ASN A 1 90 ? -15.07 8.531 -5.57 1 94.12 90 ASN A CA 1
ATOM 646 C C . ASN A 1 90 ? -16.156 8.477 -6.648 1 94.12 90 ASN A C 1
ATOM 648 O O . ASN A 1 90 ? -17.016 9.359 -6.707 1 94.12 90 ASN A O 1
ATOM 652 N N . GLY A 1 91 ? -16.281 7.414 -7.465 1 83.25 91 GLY A N 1
ATOM 653 C CA . GLY A 1 91 ? -17.281 7.301 -8.508 1 83.25 91 GLY A CA 1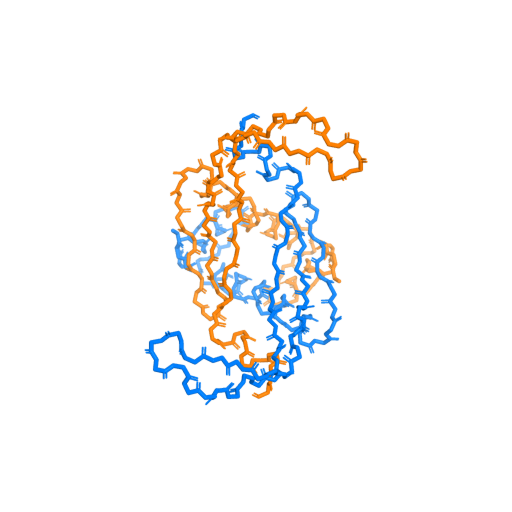
ATOM 654 C C . GLY A 1 91 ? -16.969 8.117 -9.742 1 83.25 91 GLY A C 1
ATOM 655 O O . GLY A 1 91 ? -16.141 9.039 -9.688 1 83.25 91 GLY A O 1
ATOM 656 N N . MET B 1 1 ? 10.734 -0.781 -9.383 1 95.88 1 MET B N 1
ATOM 657 C CA . MET B 1 1 ? 10.016 -2.021 -9.656 1 95.88 1 MET B CA 1
ATOM 658 C C . MET B 1 1 ? 8.625 -1.732 -10.219 1 95.88 1 MET B C 1
ATOM 660 O O . MET B 1 1 ? 7.895 -0.899 -9.68 1 95.88 1 MET B O 1
ATOM 664 N N . ASN B 1 2 ? 8.32 -2.285 -11.367 1 97.44 2 ASN B N 1
ATOM 665 C CA . ASN B 1 2 ? 7 -2.123 -11.969 1 97.44 2 ASN B CA 1
ATOM 666 C C . ASN B 1 2 ? 6.219 -3.434 -11.961 1 97.44 2 ASN B C 1
ATOM 668 O O . ASN B 1 2 ? 6.656 -4.422 -11.367 1 97.44 2 ASN B O 1
ATOM 672 N N . ASN B 1 3 ? 4.984 -3.367 -12.617 1 97.31 3 ASN B N 1
ATOM 673 C CA . ASN B 1 3 ? 4.113 -4.535 -12.633 1 97.31 3 ASN B CA 1
ATOM 674 C C . ASN B 1 3 ? 4.836 -5.773 -13.156 1 97.31 3 ASN B C 1
ATOM 676 O O . ASN B 1 3 ? 4.742 -6.848 -12.562 1 97.31 3 ASN B O 1
ATOM 680 N N . ASN B 1 4 ? 5.52 -5.543 -14.195 1 96.62 4 ASN B N 1
ATOM 681 C CA . ASN B 1 4 ? 6.203 -6.664 -14.828 1 96.62 4 ASN B CA 1
ATOM 682 C C . ASN B 1 4 ? 7.32 -7.215 -13.945 1 96.62 4 ASN B C 1
ATOM 684 O O . ASN B 1 4 ? 7.504 -8.43 -13.852 1 96.62 4 ASN B O 1
ATOM 688 N N . ASP B 1 5 ? 8.117 -6.34 -13.367 1 97.38 5 ASP B N 1
ATOM 689 C CA . ASP B 1 5 ? 9.172 -6.766 -12.453 1 97.38 5 ASP B CA 1
ATOM 690 C C . ASP B 1 5 ? 8.594 -7.582 -11.297 1 97.38 5 ASP B C 1
ATOM 692 O O . ASP B 1 5 ? 9.133 -8.633 -10.945 1 97.38 5 ASP B O 1
ATOM 696 N N . LEU B 1 6 ? 7.52 -7.062 -10.742 1 97.5 6 LEU B N 1
ATOM 697 C CA . LEU B 1 6 ? 6.879 -7.754 -9.625 1 97.5 6 LEU B CA 1
ATOM 698 C C . LEU B 1 6 ? 6.355 -9.117 -10.062 1 97.5 6 LEU B C 1
ATOM 700 O O . LEU B 1 6 ? 6.543 -10.109 -9.359 1 97.5 6 LEU B O 1
ATOM 704 N N . ALA B 1 7 ? 5.797 -9.102 -11.219 1 97.31 7 ALA B N 1
ATOM 705 C CA . ALA B 1 7 ? 5.277 -10.359 -11.75 1 97.31 7 ALA B CA 1
ATOM 706 C C . ALA B 1 7 ? 6.391 -11.391 -11.914 1 97.31 7 ALA B C 1
ATOM 708 O O . ALA B 1 7 ? 6.191 -12.578 -11.648 1 97.31 7 ALA B O 1
ATOM 709 N N . GLU B 1 8 ? 7.504 -10.961 -12.383 1 97.12 8 GLU B N 1
ATOM 710 C CA . GLU B 1 8 ? 8.633 -11.867 -12.555 1 97.12 8 GLU B CA 1
ATOM 711 C C . GLU B 1 8 ? 9.078 -12.453 -11.219 1 97.12 8 GLU B C 1
ATOM 713 O O . GLU B 1 8 ? 9.367 -13.648 -11.125 1 97.12 8 GLU B O 1
ATOM 718 N N . LYS B 1 9 ? 9.117 -11.688 -10.227 1 96.31 9 LYS B N 1
ATOM 719 C CA . LYS B 1 9 ? 9.492 -12.172 -8.898 1 96.31 9 LYS B CA 1
ATOM 720 C C . LYS B 1 9 ? 8.469 -13.164 -8.359 1 96.31 9 LYS B C 1
ATOM 722 O O . LYS B 1 9 ? 8.836 -14.188 -7.777 1 96.31 9 LYS B O 1
ATOM 727 N N . ILE B 1 10 ? 7.266 -12.812 -8.617 1 95.81 10 ILE B N 1
ATOM 728 C CA . ILE B 1 10 ? 6.191 -13.664 -8.109 1 95.81 10 ILE B CA 1
ATOM 729 C C . ILE B 1 10 ? 6.176 -14.984 -8.867 1 95.81 10 ILE B C 1
ATOM 731 O O . ILE B 1 10 ? 5.898 -16.047 -8.289 1 95.81 10 ILE B O 1
ATOM 735 N N . ALA B 1 11 ? 6.441 -14.914 -10.164 1 96.19 11 ALA B N 1
ATOM 736 C CA . ALA B 1 11 ? 6.504 -16.141 -10.969 1 96.19 11 ALA B CA 1
ATOM 737 C C . ALA B 1 11 ? 7.496 -17.125 -10.383 1 96.19 11 ALA B C 1
ATOM 739 O O . ALA B 1 11 ? 7.203 -18.328 -10.289 1 96.19 11 ALA B O 1
ATOM 740 N N . ALA B 1 12 ? 8.602 -16.656 -9.906 1 93.81 12 ALA B N 1
ATOM 741 C CA . ALA B 1 12 ? 9.656 -17.484 -9.336 1 93.81 12 ALA B CA 1
ATOM 742 C C . ALA B 1 12 ? 9.234 -18.047 -7.984 1 93.81 12 ALA B C 1
ATOM 744 O O . ALA B 1 12 ? 9.438 -19.234 -7.703 1 93.81 12 ALA B O 1
ATOM 745 N N . ILE B 1 13 ? 8.578 -17.281 -7.191 1 88 13 ILE B N 1
ATOM 746 C CA . ILE B 1 13 ? 8.203 -17.656 -5.832 1 88 13 ILE B CA 1
ATOM 747 C C . ILE B 1 13 ? 7.09 -18.703 -5.875 1 88 13 ILE B C 1
ATOM 749 O O . ILE B 1 13 ? 7.098 -19.656 -5.086 1 88 13 ILE B O 1
ATOM 753 N N . GLY B 1 14 ? 6.16 -18.531 -6.785 1 87.31 14 GLY B N 1
ATOM 754 C CA . GLY B 1 14 ? 4.984 -19.375 -6.82 1 87.31 14 GLY B CA 1
ATOM 755 C C . GLY B 1 14 ? 5.082 -20.484 -7.859 1 87.31 14 GLY B C 1
ATOM 756 O O . GLY B 1 14 ? 4.145 -21.266 -8.031 1 87.31 14 GLY B O 1
ATOM 757 N N . ASP B 1 15 ? 6.203 -20.469 -8.547 1 91.19 15 ASP B N 1
ATOM 758 C CA . ASP B 1 15 ? 6.348 -21.406 -9.656 1 91.19 15 ASP B CA 1
ATOM 759 C C . ASP B 1 15 ? 5.207 -21.25 -10.664 1 91.19 15 ASP B C 1
ATOM 761 O O . ASP B 1 15 ? 4.523 -22.219 -10.992 1 91.19 15 ASP B O 1
ATOM 765 N N . LEU B 1 16 ? 4.953 -20.109 -11.086 1 94 16 LEU B N 1
ATOM 766 C CA . LEU B 1 16 ? 3.922 -19.734 -12.039 1 94 16 LEU B CA 1
ATOM 767 C C . LEU B 1 16 ? 4.543 -19.25 -13.352 1 94 16 LEU B C 1
ATOM 769 O O . LEU B 1 16 ? 5.699 -18.812 -13.367 1 94 16 LEU B O 1
ATOM 773 N N . SER B 1 17 ? 3.771 -19.375 -14.367 1 95.06 17 SER B N 1
ATOM 774 C CA . SER B 1 17 ? 4.184 -18.688 -15.586 1 95.06 17 SER B CA 1
ATOM 775 C C . SER B 1 17 ? 4.168 -17.172 -15.391 1 95.06 17 SER B C 1
ATOM 777 O O . SER B 1 17 ? 3.488 -16.656 -14.492 1 95.06 17 SER B O 1
ATOM 779 N N . LYS B 1 18 ? 4.867 -16.5 -16.203 1 94.75 18 LYS B N 1
ATOM 780 C CA . LYS B 1 18 ? 4.871 -15.039 -16.125 1 94.75 18 LYS B CA 1
ATOM 781 C C . LYS B 1 18 ? 3.467 -14.477 -16.328 1 94.75 18 LYS B C 1
ATOM 783 O O . LYS B 1 18 ? 3.078 -13.523 -15.641 1 94.75 18 LYS B O 1
ATOM 788 N N . ALA B 1 19 ? 2.795 -15.062 -17.219 1 94.81 19 ALA B N 1
ATOM 789 C CA . ALA B 1 19 ? 1.432 -14.609 -17.5 1 94.81 19 ALA B CA 1
ATOM 790 C C . ALA B 1 19 ? 0.533 -14.805 -16.281 1 94.81 19 ALA B C 1
ATOM 792 O O . ALA B 1 19 ? -0.246 -13.922 -15.922 1 94.81 19 ALA B O 1
ATOM 793 N N . ASP B 1 20 ? 0.61 -15.938 -15.672 1 94.44 20 ASP B N 1
ATOM 794 C CA . ASP B 1 20 ? -0.189 -16.219 -14.477 1 94.44 20 ASP B CA 1
ATOM 795 C C . ASP B 1 20 ? 0.21 -15.305 -13.32 1 94.44 20 ASP B C 1
ATOM 797 O O . ASP B 1 20 ? -0.647 -14.844 -12.562 1 94.44 20 ASP B O 1
ATOM 801 N N . ALA B 1 21 ? 1.49 -15.07 -13.211 1 95.94 21 ALA B N 1
ATOM 802 C CA . ALA B 1 21 ? 1.98 -14.172 -12.164 1 95.94 21 ALA B CA 1
ATOM 803 C C . ALA B 1 21 ? 1.428 -12.758 -12.359 1 95.94 21 ALA B C 1
ATOM 805 O O . ALA B 1 21 ? 1.038 -12.102 -11.391 1 95.94 21 ALA B O 1
ATOM 806 N N . ARG B 1 22 ? 1.384 -12.367 -13.617 1 96.5 22 ARG B N 1
ATOM 807 C CA . ARG B 1 22 ? 0.818 -11.055 -13.906 1 96.5 22 ARG B CA 1
ATOM 808 C C . ARG B 1 22 ? -0.653 -10.992 -13.508 1 96.5 22 ARG B C 1
ATOM 810 O O . ARG B 1 22 ? -1.1 -10.016 -12.906 1 96.5 22 ARG B O 1
ATOM 817 N N . LYS B 1 23 ? -1.322 -11.992 -13.82 1 95.44 23 LYS B N 1
ATOM 818 C CA . LYS B 1 23 ? -2.736 -12.07 -13.469 1 95.44 23 LYS B CA 1
ATOM 819 C C . LYS B 1 23 ? -2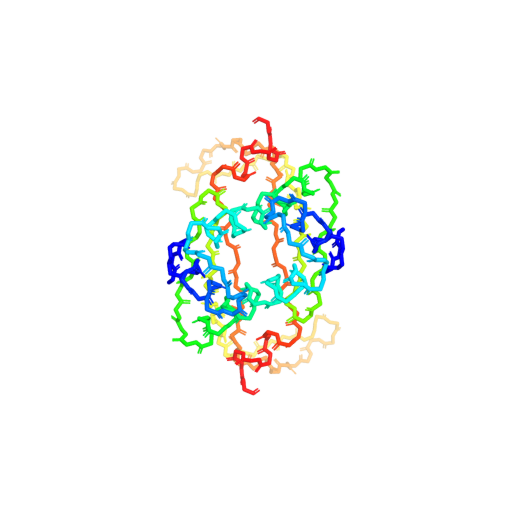.928 -12 -11.953 1 95.44 23 LYS B C 1
ATOM 821 O O . LYS B 1 23 ? -3.836 -11.328 -11.469 1 95.44 23 LYS B O 1
ATOM 826 N N . VAL B 1 24 ? -2.109 -12.711 -11.281 1 95.06 24 VAL B N 1
ATOM 827 C CA . VAL B 1 24 ? -2.207 -12.789 -9.82 1 95.06 24 VAL B CA 1
ATOM 828 C C . VAL B 1 24 ? -1.87 -11.43 -9.211 1 95.06 24 VAL B C 1
ATOM 830 O O . VAL B 1 24 ? -2.576 -10.953 -8.32 1 95.06 24 VAL B O 1
ATOM 833 N N . VAL B 1 25 ? -0.814 -10.805 -9.672 1 96.5 25 VAL B N 1
ATOM 834 C CA . VAL B 1 25 ? -0.43 -9.484 -9.172 1 96.5 25 VAL B CA 1
ATOM 835 C C . VAL B 1 25 ? -1.572 -8.5 -9.398 1 96.5 25 VAL B C 1
ATOM 837 O O . VAL B 1 25 ? -1.991 -7.805 -8.469 1 96.5 25 VAL B O 1
ATOM 840 N N . ASP B 1 26 ? -2.105 -8.516 -10.578 1 96.75 26 ASP B N 1
ATOM 841 C CA . ASP B 1 26 ? -3.232 -7.633 -10.883 1 96.75 26 ASP B CA 1
ATOM 842 C C . ASP B 1 26 ? -4.43 -7.957 -9.984 1 96.75 26 ASP B C 1
ATOM 844 O O . ASP B 1 26 ? -5.152 -7.055 -9.555 1 96.75 26 ASP B O 1
ATOM 848 N N . GLY B 1 27 ? -4.609 -9.219 -9.727 1 96.06 27 GLY B N 1
ATOM 849 C CA . GLY B 1 27 ? -5.68 -9.656 -8.844 1 96.06 27 GLY B CA 1
ATOM 850 C C . GLY B 1 27 ? -5.539 -9.141 -7.43 1 96.06 27 GLY B C 1
ATOM 851 O O . GLY B 1 27 ? -6.527 -8.75 -6.801 1 96.06 27 GLY B O 1
ATOM 852 N N . VAL B 1 28 ? -4.32 -9.188 -6.914 1 97.19 28 VAL B N 1
ATOM 853 C CA . VAL B 1 28 ? -4.062 -8.688 -5.566 1 97.19 28 VAL B CA 1
ATOM 854 C C . VAL B 1 28 ? -4.418 -7.207 -5.484 1 97.19 28 VAL B C 1
ATOM 856 O O . VAL B 1 28 ? -5.145 -6.785 -4.582 1 97.19 28 VAL B O 1
ATOM 859 N N . LEU B 1 29 ? -3.99 -6.453 -6.465 1 97.94 29 LEU B N 1
ATOM 860 C CA . LEU B 1 29 ? -4.23 -5.012 -6.484 1 97.94 29 LEU B CA 1
ATOM 861 C C . LEU B 1 29 ? -5.719 -4.711 -6.629 1 97.94 29 LEU B C 1
ATOM 863 O O . LEU B 1 29 ? -6.246 -3.836 -5.938 1 97.94 29 LEU B O 1
ATOM 867 N N . ALA B 1 30 ? -6.375 -5.461 -7.457 1 97.06 30 ALA B N 1
ATOM 868 C CA . ALA B 1 30 ? -7.812 -5.293 -7.656 1 97.06 30 ALA B CA 1
ATOM 869 C C . ALA B 1 30 ? -8.586 -5.637 -6.387 1 97.06 30 ALA B C 1
ATOM 871 O O . ALA B 1 30 ? -9.547 -4.953 -6.031 1 97.06 30 ALA B O 1
ATOM 872 N N . ALA B 1 31 ? -8.211 -6.699 -5.758 1 97.56 31 ALA B N 1
ATOM 873 C CA . ALA B 1 31 ? -8.891 -7.125 -4.539 1 97.56 31 ALA B CA 1
ATOM 874 C C . ALA B 1 31 ? -8.797 -6.059 -3.453 1 97.56 31 ALA B C 1
ATOM 876 O O . ALA B 1 31 ? -9.773 -5.785 -2.754 1 97.56 31 ALA B O 1
ATOM 877 N N . ILE B 1 32 ? -7.645 -5.445 -3.314 1 98.19 32 ILE B N 1
ATOM 878 C CA . ILE B 1 32 ? -7.465 -4.391 -2.322 1 98.19 32 ILE B CA 1
ATOM 879 C C . ILE B 1 32 ? -8.336 -3.189 -2.678 1 98.19 32 ILE B C 1
ATOM 881 O O . ILE B 1 32 ? -9.031 -2.639 -1.817 1 98.19 32 ILE B O 1
ATOM 885 N N . THR B 1 33 ? -8.305 -2.865 -3.973 1 98.19 33 THR B N 1
ATOM 886 C CA . THR B 1 33 ? -9.094 -1.729 -4.438 1 98.19 33 THR B CA 1
ATOM 887 C C . THR B 1 33 ? -10.578 -1.973 -4.195 1 98.19 33 THR B C 1
ATOM 889 O O . THR B 1 33 ? -11.289 -1.086 -3.719 1 98.19 33 THR B O 1
ATOM 892 N N . GLU B 1 34 ? -11.039 -3.152 -4.477 1 97.19 34 GLU B N 1
ATOM 893 C CA . GLU B 1 34 ? -12.453 -3.49 -4.316 1 97.19 34 GLU B CA 1
ATOM 894 C C . GLU B 1 34 ? -12.859 -3.469 -2.848 1 97.19 34 GLU B C 1
ATOM 896 O O . GLU B 1 34 ? -13.945 -2.99 -2.508 1 97.19 34 GLU B O 1
ATOM 901 N N . ALA B 1 35 ? -12.016 -4.051 -2.037 1 97.56 35 ALA B N 1
ATOM 902 C CA . ALA B 1 35 ? -12.297 -4.012 -0.604 1 97.56 35 ALA B CA 1
ATOM 903 C C . ALA B 1 35 ? -12.445 -2.572 -0.114 1 97.56 35 ALA B C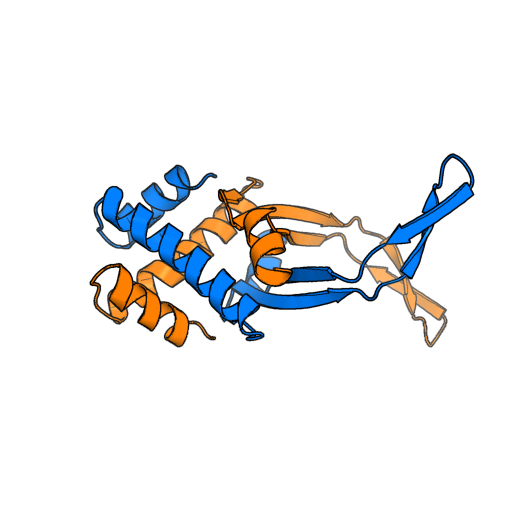 1
ATOM 905 O O . ALA B 1 35 ? -13.398 -2.25 0.604 1 97.56 35 ALA B O 1
ATOM 906 N N . ALA B 1 36 ? -11.57 -1.706 -0.51 1 97.31 36 ALA B N 1
ATOM 907 C CA . ALA B 1 36 ? -11.617 -0.295 -0.134 1 97.31 36 ALA B CA 1
ATOM 908 C C . ALA B 1 36 ? -12.898 0.363 -0.648 1 97.31 36 ALA B C 1
ATOM 910 O O . ALA B 1 36 ? -13.539 1.136 0.069 1 97.31 36 ALA B O 1
ATOM 911 N N . ALA B 1 37 ? -13.211 0.08 -1.875 1 96.56 37 ALA B N 1
ATOM 912 C CA . ALA B 1 37 ? -14.406 0.653 -2.482 1 96.56 37 ALA B CA 1
ATOM 913 C C . ALA B 1 37 ? -15.664 0.267 -1.698 1 96.56 37 ALA B C 1
ATOM 915 O O . ALA B 1 37 ? -16.641 1.014 -1.676 1 96.56 37 ALA B O 1
ATOM 916 N N . ASN B 1 38 ? -15.562 -0.884 -1.077 1 96.12 38 ASN B N 1
ATOM 917 C CA . ASN B 1 38 ? -16.672 -1.379 -0.281 1 96.12 38 ASN B CA 1
ATOM 918 C C . ASN B 1 38 ? -16.609 -0.88 1.16 1 96.12 38 ASN B C 1
ATOM 920 O O . ASN B 1 38 ? -17.375 -1.318 2.014 1 96.12 38 ASN B O 1
ATOM 924 N N . GLY B 1 39 ? -15.602 -0.095 1.428 1 94.5 39 GLY B N 1
ATOM 925 C CA . GLY B 1 39 ? -15.453 0.485 2.752 1 94.5 39 GLY B CA 1
ATOM 926 C C . GLY B 1 39 ? -14.773 -0.443 3.738 1 94.5 39 GLY B C 1
ATOM 927 O O . GLY B 1 39 ? -14.836 -0.226 4.949 1 94.5 39 GLY B O 1
ATOM 928 N N . GLU B 1 40 ? -14.156 -1.467 3.244 1 97 40 GLU B N 1
ATOM 929 C CA . GLU B 1 40 ? -13.492 -2.449 4.094 1 97 40 GLU B CA 1
ATOM 930 C C . GLU B 1 40 ? -12.016 -2.109 4.273 1 97 40 GLU B C 1
ATOM 932 O O . GLU B 1 40 ? -11.336 -1.729 3.314 1 97 40 GLU B O 1
ATOM 937 N N . GLU B 1 41 ? -11.594 -2.252 5.516 1 98.06 41 GLU B N 1
ATOM 938 C CA . GLU B 1 41 ? -10.156 -2.145 5.773 1 98.06 41 GLU B CA 1
ATOM 939 C C . GLU B 1 41 ? -9.43 -3.428 5.383 1 98.06 41 GLU B C 1
ATOM 941 O O . GLU B 1 41 ? -9.977 -4.523 5.527 1 98.06 41 GLU B O 1
ATOM 946 N N . VAL B 1 42 ? -8.211 -3.242 4.859 1 98.56 42 VAL B N 1
ATOM 947 C CA . VAL B 1 42 ? -7.367 -4.379 4.512 1 98.56 42 VAL B CA 1
ATOM 948 C C . VAL B 1 42 ? -6.148 -4.418 5.43 1 98.56 42 VAL B C 1
ATOM 950 O O . VAL B 1 42 ? -5.301 -3.525 5.387 1 98.56 42 VAL B O 1
ATOM 953 N N . SER B 1 43 ? -6.125 -5.383 6.277 1 98.75 43 SER B N 1
ATOM 954 C CA . SER B 1 43 ? -5.008 -5.543 7.203 1 98.75 43 SER B CA 1
ATOM 955 C C . SER B 1 43 ? -4.141 -6.738 6.824 1 98.75 43 SER B C 1
ATOM 957 O O . SER B 1 43 ? -4.582 -7.887 6.922 1 98.75 43 SER B O 1
ATOM 959 N N . LEU B 1 44 ? -2.961 -6.449 6.414 1 98.5 44 LEU B N 1
ATOM 960 C CA . LEU B 1 44 ? -2.021 -7.484 5.992 1 98.5 44 LEU B CA 1
ATOM 961 C C . LEU B 1 44 ? -0.883 -7.621 6.996 1 98.5 44 LEU B C 1
ATOM 963 O O . LEU B 1 44 ? -0.051 -6.723 7.129 1 98.5 44 LEU B O 1
ATOM 967 N N . ASN B 1 45 ? -0.845 -8.75 7.559 1 96.56 45 ASN B N 1
ATOM 968 C CA . ASN B 1 45 ? 0.121 -8.984 8.625 1 96.56 45 ASN B CA 1
ATOM 969 C C . ASN B 1 45 ? 1.556 -8.852 8.125 1 96.56 45 ASN B C 1
ATOM 971 O O . ASN B 1 45 ? 1.905 -9.406 7.082 1 96.56 45 ASN B O 1
ATOM 975 N N . GLY B 1 46 ? 2.307 -8.062 8.977 1 96.69 46 GLY B N 1
ATOM 976 C CA . GLY B 1 46 ? 3.717 -7.898 8.672 1 96.69 46 GLY B CA 1
ATOM 977 C C . GLY B 1 46 ? 3.975 -6.867 7.586 1 96.69 46 GLY B C 1
ATOM 978 O O . GLY B 1 46 ? 5.125 -6.59 7.25 1 96.69 46 GLY B O 1
ATOM 979 N N . PHE B 1 47 ? 2.951 -6.352 6.996 1 98.38 47 PHE B N 1
ATOM 980 C CA . PHE B 1 47 ? 3.119 -5.422 5.887 1 98.38 47 PHE B CA 1
ATOM 981 C C . PHE B 1 47 ? 2.473 -4.078 6.203 1 98.38 47 PHE B C 1
ATOM 983 O O . PHE B 1 47 ? 3.135 -3.037 6.152 1 98.38 47 PHE B O 1
ATOM 990 N N . GLY B 1 48 ? 1.179 -4.188 6.566 1 98.62 48 GLY B N 1
ATOM 991 C CA . GLY B 1 48 ? 0.493 -2.939 6.859 1 98.62 48 GLY B CA 1
ATOM 992 C C . GLY B 1 48 ? -1 -3.002 6.598 1 98.62 48 GLY B C 1
ATOM 993 O O . GLY B 1 48 ? -1.571 -4.09 6.488 1 98.62 48 GLY B O 1
ATOM 994 N N . LYS B 1 49 ? -1.592 -1.756 6.594 1 98.62 49 LYS B N 1
ATOM 995 C CA . LYS B 1 49 ? -3.043 -1.678 6.461 1 98.62 49 LYS B CA 1
ATOM 996 C C . LYS B 1 49 ? -3.443 -0.62 5.434 1 98.62 49 LYS B C 1
ATOM 998 O O . LYS B 1 49 ? -2.822 0.442 5.355 1 98.62 49 LYS B O 1
ATOM 1003 N N . PHE B 1 50 ? -4.477 -0.978 4.645 1 98.81 50 PHE B N 1
ATOM 1004 C CA . PHE B 1 50 ? -5.129 -0.03 3.748 1 98.81 50 PHE B CA 1
ATOM 1005 C C . PHE B 1 50 ? -6.5 0.361 4.281 1 98.81 50 PHE B C 1
ATOM 1007 O O . PHE B 1 50 ? -7.277 -0.5 4.699 1 98.81 50 PHE B O 1
ATOM 1014 N N . LYS B 1 51 ? -6.758 1.591 4.258 1 98.06 51 LYS B N 1
ATOM 1015 C CA . LYS B 1 51 ? -8.07 2.094 4.641 1 98.06 51 LYS B CA 1
ATOM 1016 C C . LYS B 1 51 ? -8.438 3.34 3.84 1 98.06 51 LYS B C 1
ATOM 1018 O O . LYS B 1 51 ? -7.559 4.02 3.303 1 98.06 51 LYS B O 1
ATOM 1023 N N . VAL B 1 52 ? -9.711 3.588 3.791 1 98.25 52 VAL B N 1
ATOM 1024 C CA . VAL B 1 52 ? -10.18 4.77 3.074 1 98.25 52 VAL B CA 1
ATOM 1025 C C . VAL B 1 52 ? -10.164 5.98 4.004 1 98.25 52 VAL B C 1
ATOM 1027 O O . VAL B 1 52 ? -10.688 5.918 5.121 1 98.25 52 VAL B O 1
ATOM 1030 N N . LYS B 1 53 ? -9.484 6.973 3.551 1 97.5 53 LYS B N 1
ATOM 1031 C CA . LYS B 1 53 ? -9.516 8.258 4.25 1 97.5 53 LYS B CA 1
ATOM 1032 C C . LYS B 1 53 ? -10.438 9.242 3.539 1 97.5 53 LYS B C 1
ATOM 1034 O O . LYS B 1 53 ? -10.297 9.477 2.336 1 97.5 53 LYS B O 1
ATOM 1039 N N . GLU B 1 54 ? -11.289 9.797 4.32 1 96.44 54 GLU B N 1
ATOM 1040 C CA . GLU B 1 54 ? -12.227 10.766 3.758 1 96.44 54 GLU B CA 1
ATOM 1041 C C . GLU B 1 54 ? -11.812 12.195 4.086 1 96.44 54 GLU B C 1
ATOM 1043 O O . GLU B 1 54 ? -11.344 12.469 5.191 1 96.44 54 GLU B O 1
ATOM 1048 N N . SER B 1 55 ? -11.93 12.938 3.043 1 94.44 55 SER B N 1
ATOM 1049 C CA . SER B 1 55 ? -11.711 14.375 3.217 1 94.44 55 SER B CA 1
ATOM 1050 C C . SER B 1 55 ? -12.977 15.164 2.896 1 94.44 55 SER B C 1
ATOM 1052 O O . SER B 1 55 ? -13.625 14.922 1.872 1 94.44 55 SER B O 1
ATOM 1054 N N . ALA B 1 56 ? -13.398 16.016 3.824 1 95.44 56 ALA B N 1
ATOM 1055 C CA . ALA B 1 56 ? -14.609 16.812 3.637 1 95.44 56 ALA B CA 1
ATOM 1056 C C . ALA B 1 56 ? -14.359 17.969 2.656 1 95.44 56 ALA B C 1
ATOM 1058 O O . ALA B 1 56 ? -13.227 18.422 2.498 1 95.44 56 ALA B O 1
ATOM 1059 N N . ALA B 1 57 ? -15.562 18.25 2.033 1 95.38 57 ALA B N 1
ATOM 1060 C CA . ALA B 1 57 ? -15.477 19.453 1.208 1 95.38 57 ALA B CA 1
ATOM 1061 C C . ALA B 1 57 ? -15.078 20.672 2.047 1 95.38 57 ALA B C 1
ATOM 1063 O O . ALA B 1 57 ? -15.523 20.812 3.189 1 95.38 57 ALA B O 1
ATOM 1064 N N . ARG B 1 58 ? -14.219 21.422 1.434 1 95.25 58 ARG B N 1
ATOM 1065 C CA . ARG B 1 58 ? -13.797 22.625 2.162 1 95.25 58 ARG B CA 1
ATOM 1066 C C . ARG B 1 58 ? -13.453 23.75 1.204 1 95.25 58 ARG B C 1
ATOM 1068 O O . ARG B 1 58 ? -13.305 23.531 0 1 95.25 58 ARG B O 1
ATOM 1075 N N . GLU B 1 59 ? -13.539 24.906 1.807 1 92.56 59 GLU B N 1
ATOM 1076 C CA . GLU B 1 59 ? -13.094 26.047 1.023 1 92.56 59 GLU B CA 1
ATOM 1077 C C . GLU B 1 59 ? -11.648 26.406 1.352 1 92.56 59 GLU B C 1
ATOM 1079 O O . GLU B 1 59 ? -11.266 26.469 2.523 1 92.56 59 GLU B O 1
ATOM 1084 N N . GLY B 1 60 ? -10.859 26.391 0.249 1 90 60 GLY B N 1
ATOM 1085 C CA . GLY B 1 60 ? -9.484 26.828 0.409 1 90 60 GLY B CA 1
ATOM 1086 C C . GLY B 1 60 ? -9.188 28.125 -0.332 1 90 60 GLY B C 1
ATOM 1087 O O . GLY B 1 60 ? -10.109 28.812 -0.771 1 90 60 GLY B O 1
ATOM 1088 N N . ARG B 1 61 ? -7.84 28.562 -0.101 1 92.88 61 ARG B N 1
ATOM 1089 C CA . ARG B 1 61 ? -7.398 29.766 -0.801 1 92.88 61 ARG B CA 1
ATOM 1090 C C . ARG B 1 61 ? -6.172 29.484 -1.664 1 92.88 61 ARG B C 1
ATOM 1092 O O . ARG B 1 61 ? -5.34 28.641 -1.311 1 92.88 61 ARG B O 1
ATOM 1099 N N . ASN B 1 62 ? -6.145 29.906 -3.057 1 90.75 62 ASN B N 1
ATOM 1100 C CA . ASN B 1 62 ? -4.93 29.875 -3.863 1 90.75 62 ASN B CA 1
ATOM 1101 C C . ASN B 1 62 ? -3.789 30.641 -3.195 1 90.75 62 ASN B C 1
ATOM 1103 O O . ASN B 1 62 ? -3.902 31.844 -2.955 1 90.75 62 ASN B O 1
ATOM 1107 N N . PRO B 1 63 ? -2.807 29.859 -2.816 1 89.5 63 PRO B N 1
ATOM 1108 C CA . PRO B 1 63 ? -1.72 30.516 -2.084 1 89.5 63 PRO B CA 1
ATOM 1109 C C . PRO B 1 63 ? -1.15 31.719 -2.824 1 89.5 63 PRO B C 1
ATOM 1111 O O . PRO B 1 63 ? -0.717 32.688 -2.193 1 89.5 63 PRO B O 1
ATOM 1114 N N . ALA B 1 64 ? -1.185 31.656 -4.191 1 93.75 64 ALA B N 1
ATOM 1115 C CA . ALA B 1 64 ? -0.576 32.719 -5.016 1 93.75 64 ALA B CA 1
ATOM 1116 C C . ALA B 1 64 ? -1.505 33.906 -5.152 1 93.75 64 ALA B C 1
ATOM 1118 O O . ALA B 1 64 ? -1.053 35.062 -5.125 1 93.75 64 ALA B O 1
ATOM 1119 N N . THR B 1 65 ? -2.777 33.875 -5.281 1 93.12 65 THR B N 1
ATOM 1120 C CA . THR B 1 65 ? -3.68 34.969 -5.652 1 93.12 65 THR B CA 1
ATOM 1121 C C . THR B 1 65 ? -4.637 35.281 -4.504 1 93.12 65 THR B C 1
ATOM 1123 O O . THR B 1 65 ? -5.297 36.312 -4.512 1 93.12 65 THR B O 1
ATOM 1126 N N . GLY B 1 66 ? -4.691 34.312 -3.516 1 92.62 66 GLY B N 1
ATOM 1127 C CA . GLY B 1 66 ? -5.617 34.5 -2.406 1 92.62 66 GLY B CA 1
ATOM 1128 C C . GLY B 1 66 ? -7.055 34.188 -2.783 1 92.62 66 GLY B C 1
ATOM 1129 O O . GLY B 1 66 ? -7.953 34.25 -1.939 1 92.62 66 GLY B O 1
ATOM 1130 N N . ALA B 1 67 ? -7.395 33.938 -4.027 1 92.81 67 ALA B N 1
ATOM 1131 C CA . ALA B 1 67 ? -8.75 33.656 -4.488 1 92.81 67 ALA B CA 1
ATOM 1132 C C . ALA B 1 67 ? -9.297 32.375 -3.844 1 92.81 67 ALA B C 1
ATOM 1134 O O . ALA B 1 67 ? -8.547 31.422 -3.594 1 92.81 67 ALA B O 1
ATOM 1135 N N . ALA B 1 68 ? -10.609 32.5 -3.586 1 92.31 68 ALA B N 1
ATOM 1136 C CA . ALA B 1 68 ? -11.258 31.312 -2.998 1 92.31 68 ALA B CA 1
ATOM 1137 C C . ALA B 1 68 ? -11.312 30.156 -3.99 1 92.31 68 ALA B C 1
ATOM 1139 O O . ALA B 1 68 ? -11.516 30.375 -5.191 1 92.31 68 ALA B O 1
ATOM 1140 N N . MET B 1 69 ? -10.961 28.828 -3.521 1 93.19 69 MET B N 1
ATOM 1141 C CA . MET B 1 69 ? -11.078 27.578 -4.289 1 93.19 69 MET B CA 1
ATOM 1142 C C . MET B 1 69 ? -11.828 26.516 -3.496 1 93.19 69 MET B C 1
ATOM 1144 O O . MET B 1 69 ? -11.602 26.359 -2.299 1 93.19 69 MET B O 1
ATOM 1148 N N . GLN B 1 70 ? -12.805 25.938 -4.246 1 92.88 70 GLN B N 1
ATOM 1149 C CA . GLN B 1 70 ? -13.562 24.859 -3.625 1 92.88 70 GLN B CA 1
ATOM 1150 C C . GLN B 1 70 ? -12.859 23.516 -3.812 1 92.88 70 GLN B C 1
ATOM 1152 O O . GLN B 1 70 ? -12.539 23.125 -4.938 1 92.88 70 GLN B O 1
ATOM 1157 N N . ILE B 1 71 ? -12.555 22.891 -2.635 1 92.06 71 ILE B N 1
ATOM 1158 C CA . ILE B 1 71 ? -12.016 21.531 -2.654 1 92.06 71 ILE B CA 1
ATOM 1159 C C . ILE B 1 71 ? -13.117 20.531 -2.324 1 92.06 71 ILE B C 1
ATOM 1161 O O . ILE B 1 71 ? -13.711 20.594 -1.246 1 92.06 71 ILE B O 1
ATOM 1165 N N . ALA B 1 72 ? -13.461 19.766 -3.264 1 93.75 72 ALA B N 1
ATOM 1166 C CA . ALA B 1 72 ? -14.562 18.828 -3.121 1 93.75 72 ALA 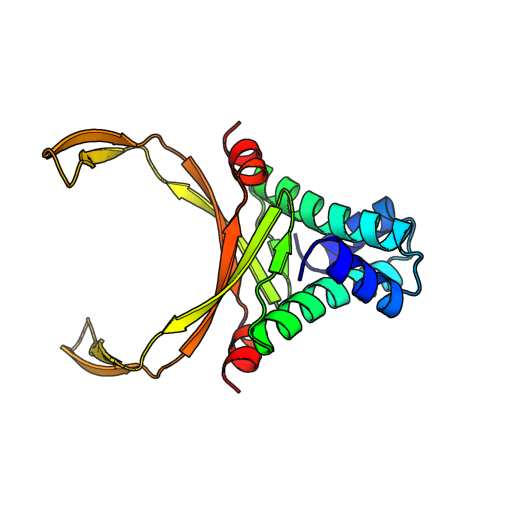B CA 1
ATOM 1167 C C . ALA B 1 72 ? -14.242 17.734 -2.094 1 93.75 72 ALA B C 1
ATOM 1169 O O . ALA B 1 72 ? -13.07 17.438 -1.854 1 93.75 72 ALA B O 1
ATOM 1170 N N . ALA B 1 73 ? -15.297 17.25 -1.426 1 95.5 73 ALA B N 1
ATOM 1171 C CA . ALA B 1 73 ? -15.117 16.047 -0.615 1 95.5 73 ALA B CA 1
ATOM 1172 C C . ALA B 1 73 ? -14.508 14.914 -1.438 1 95.5 73 ALA B C 1
ATOM 1174 O O . ALA B 1 73 ? -14.773 14.797 -2.637 1 95.5 73 ALA B O 1
ATOM 1175 N N . SER B 1 74 ? -13.578 14.172 -0.803 1 95.94 74 SER B N 1
ATOM 1176 C CA . SER B 1 74 ? -12.945 13.078 -1.537 1 95.94 74 SER B CA 1
ATOM 1177 C C . SER B 1 74 ? -12.594 11.922 -0.61 1 95.94 74 SER B C 1
ATOM 1179 O O . SER B 1 74 ? -12.562 12.086 0.611 1 95.94 74 SER B O 1
ATOM 1181 N N . LYS B 1 75 ? -12.555 10.766 -1.208 1 97 75 LYS B N 1
ATOM 1182 C CA . LYS B 1 75 ? -12.031 9.555 -0.574 1 97 75 LYS B CA 1
ATOM 1183 C C . LYS B 1 75 ? -10.688 9.156 -1.178 1 97 75 LYS B C 1
ATOM 1185 O O . LYS B 1 75 ? -10.5 9.25 -2.393 1 97 75 LYS B O 1
ATOM 1190 N N . LYS B 1 76 ? -9.773 8.805 -0.316 1 97.44 76 LYS B N 1
ATOM 1191 C CA . LYS B 1 76 ? -8.461 8.359 -0.77 1 97.44 76 LYS B CA 1
ATOM 1192 C C . LYS B 1 76 ? -8.055 7.062 -0.082 1 97.44 76 LYS B C 1
ATOM 1194 O O . LYS B 1 76 ? -8.336 6.863 1.101 1 97.44 76 LYS B O 1
ATOM 1199 N N . LEU B 1 77 ? -7.391 6.18 -0.758 1 98.62 77 LEU B N 1
ATOM 1200 C CA . LEU B 1 77 ? -6.84 4.965 -0.165 1 98.62 77 LEU B CA 1
ATOM 1201 C C . LEU B 1 77 ? -5.527 5.262 0.558 1 98.62 77 LEU B C 1
ATOM 1203 O O . LEU B 1 77 ? -4.543 5.66 -0.07 1 98.62 77 LEU B O 1
ATOM 1207 N N . ALA B 1 78 ? -5.496 5.09 1.858 1 98.62 78 ALA B N 1
ATOM 1208 C CA . ALA B 1 78 ? -4.305 5.328 2.672 1 98.62 78 ALA B CA 1
ATOM 1209 C C . ALA B 1 78 ? -3.648 4.016 3.084 1 98.62 78 ALA B C 1
ATOM 1211 O O . ALA B 1 78 ? -4.32 2.986 3.189 1 98.62 78 ALA B O 1
ATOM 1212 N N . PHE B 1 79 ? -2.367 4.086 3.236 1 98.81 79 PHE B N 1
ATOM 1213 C CA . PHE B 1 79 ? -1.582 2.938 3.676 1 98.81 79 PHE B CA 1
ATOM 1214 C C . PHE B 1 79 ? -0.778 3.275 4.926 1 98.81 79 PHE B C 1
ATOM 1216 O O . PHE B 1 79 ? -0.139 4.328 4.992 1 98.81 79 PHE B O 1
ATOM 1223 N N . THR B 1 80 ? -0.89 2.391 5.902 1 98.56 80 THR B N 1
ATOM 1224 C CA . THR B 1 80 ? -0.06 2.486 7.098 1 98.56 80 THR B CA 1
ATOM 1225 C C . THR B 1 80 ? 0.849 1.267 7.223 1 98.56 80 THR B C 1
ATOM 1227 O O . THR B 1 80 ? 0.372 0.149 7.426 1 98.56 80 THR B O 1
ATOM 1230 N N . PRO B 1 81 ? 2.141 1.479 7.172 1 98.56 81 PRO B N 1
ATOM 1231 C CA . PRO B 1 81 ? 3.055 0.337 7.258 1 98.56 81 PRO B CA 1
ATOM 1232 C C . PRO B 1 81 ? 3.072 -0.302 8.641 1 98.56 81 PRO B C 1
ATOM 1234 O O . PRO B 1 81 ? 2.959 0.4 9.656 1 98.56 81 PRO B O 1
ATOM 1237 N N . ALA B 1 82 ? 3.291 -1.615 8.633 1 98.19 82 ALA B N 1
ATOM 1238 C CA . ALA B 1 82 ? 3.434 -2.34 9.891 1 98.19 82 ALA B CA 1
ATOM 1239 C C . ALA B 1 82 ? 4.84 -2.184 10.453 1 98.19 82 ALA B C 1
ATOM 1241 O O . ALA B 1 82 ? 5.75 -1.728 9.758 1 98.19 82 ALA B O 1
ATOM 1242 N N . LYS B 1 83 ? 4.977 -2.539 11.695 1 97.06 83 LYS B N 1
ATOM 1243 C CA . LYS B 1 83 ? 6.258 -2.443 12.391 1 97.06 83 LYS B CA 1
ATOM 1244 C C . LYS B 1 83 ? 7.348 -3.211 11.641 1 97.06 83 LYS B C 1
ATOM 1246 O O . LYS B 1 83 ? 8.492 -2.764 11.578 1 97.06 83 LYS B O 1
ATOM 1251 N N . ALA B 1 84 ? 6.992 -4.363 11.156 1 97.38 84 ALA B N 1
ATOM 1252 C CA . ALA B 1 84 ? 7.961 -5.219 10.469 1 97.38 84 ALA B CA 1
ATOM 1253 C C . ALA B 1 84 ? 8.578 -4.504 9.273 1 97.38 84 ALA B C 1
ATOM 1255 O O . ALA B 1 84 ? 9.773 -4.633 9.016 1 97.38 84 ALA B O 1
ATOM 1256 N N . VAL B 1 85 ? 7.766 -3.811 8.539 1 98.19 85 VAL B N 1
ATOM 1257 C CA . VAL B 1 85 ? 8.258 -3.062 7.387 1 98.19 85 VAL B CA 1
ATOM 1258 C C . VAL B 1 85 ? 9.148 -1.917 7.859 1 98.19 85 VAL B C 1
ATOM 1260 O O . VAL B 1 85 ? 10.234 -1.694 7.309 1 98.19 85 VAL B O 1
ATOM 1263 N N . LYS B 1 86 ? 8.695 -1.198 8.859 1 96.69 86 LYS B N 1
ATOM 1264 C CA . LYS B 1 86 ? 9.477 -0.104 9.422 1 96.69 86 LYS B CA 1
ATOM 1265 C C . LYS B 1 86 ? 10.844 -0.596 9.898 1 96.69 86 LYS B C 1
ATOM 1267 O O . LYS B 1 86 ? 11.859 0.05 9.648 1 96.69 86 LYS B O 1
ATOM 1272 N N . ASP B 1 87 ? 10.844 -1.701 10.602 1 96.88 87 ASP B N 1
ATOM 1273 C CA . ASP B 1 87 ? 12.094 -2.277 11.094 1 96.88 87 ASP B CA 1
ATOM 1274 C C . ASP B 1 87 ? 13.023 -2.645 9.938 1 96.88 87 ASP B C 1
ATOM 1276 O O . ASP B 1 87 ? 14.234 -2.451 10.031 1 96.88 87 ASP B O 1
ATOM 1280 N N . ARG B 1 88 ? 12.414 -3.148 8.922 1 96.81 88 ARG B N 1
ATOM 1281 C CA . ARG B 1 88 ? 13.203 -3.533 7.758 1 96.81 88 ARG B CA 1
ATOM 1282 C C . ARG B 1 88 ? 13.859 -2.314 7.109 1 96.81 88 ARG B C 1
ATOM 1284 O O . ARG B 1 88 ? 14.969 -2.404 6.582 1 96.81 88 ARG B O 1
ATOM 1291 N N . LEU B 1 89 ? 13.164 -1.207 7.125 1 97 89 LEU B N 1
ATOM 1292 C CA . LEU B 1 89 ? 13.648 0.002 6.465 1 97 89 LEU B CA 1
ATOM 1293 C C . LEU B 1 89 ? 14.688 0.708 7.324 1 97 89 LEU B C 1
ATOM 1295 O O . LEU B 1 89 ? 15.523 1.45 6.809 1 97 89 LEU B O 1
ATOM 1299 N N . ASN B 1 90 ? 14.57 0.507 8.656 1 93.94 90 ASN B N 1
ATOM 1300 C CA . ASN B 1 90 ? 15.406 1.288 9.555 1 93.94 90 ASN B CA 1
ATOM 1301 C C . ASN B 1 90 ? 16.469 0.422 10.219 1 93.94 90 ASN B C 1
ATOM 1303 O O . ASN B 1 90 ? 17.359 0.935 10.914 1 93.94 90 ASN B O 1
ATOM 1307 N N . GLY B 1 91 ? 16.578 -0.896 9.977 1 82.62 91 GLY B N 1
ATOM 1308 C CA . GLY B 1 91 ? 17.562 -1.775 10.57 1 82.62 91 GLY B CA 1
ATOM 1309 C C . GLY B 1 91 ? 17.234 -2.172 11.992 1 82.62 91 GLY B C 1
ATOM 1310 O O . GLY B 1 91 ? 16.422 -1.52 12.656 1 82.62 91 GLY B O 1
#

pLDDT: mean 95.73, std 2.82, range [82.62, 98.81]

Nearest PDB structures (foldseek):
  5lvt-assembly2_B  TM=8.734E-01  e=1.855E-10  Lactococcus lactis subsp. lactis Il1403
  4qju-assembly1_B  TM=8.922E-01  e=3.723E-10  Staphylococcus aureus subsp. aureus Mu50
  3rhi-assembly1_A  TM=8.579E-01  e=7.015E-10  Bacillus anthracis str. Sterne
  1p78-assembly1_B  TM=9.023E-01  e=5.675E-09  Anabaena sp.
  8flj-assembly1_E  TM=8.860E-01  e=2.015E-08  Pseudomonas aeruginosa PA14